Protein AF-A0AAD8DW01-F1 (afdb_monomer_lite)

Radius of gyration: 26.6 Å; chains: 1; bounding box: 49×38×77 Å

Secondary structure (DSSP, 8-state):
-B-GGG--HHHHHHHHHHS-HHHHTSSSS-HHHHHHHHHHHHHHHHHHHS-B-SS-TT--S-TT--HHHHHHHHHHHHHHHHHHHHHHHTTTSS--

Foldseek 3Di:
DWDVVQFPVVVLVVCVVPDPLCVFLVPDPDPVSSVVRVVVSVVVSCVPGIDDDPADDPDDRDPPCDPVVVVVVVVVVVVVVVVVVVVVVVPPPPDD

Sequence (96 aa):
MWRYKLADWDEMRHFFASYPWQQVCFSSKDPSSCAEAVSDVVRQAMEYYIPYSDVPIGGSARPWFNADCAEAEKHKHSAFLTWVDARDRKAPDLSS

pLDDT: mean 86.36, std 14.22, range [38.88, 97.94]

Structure (mmCIF, N/CA/C/O backbone):
data_AF-A0AAD8DW01-F1
#
_entry.id   AF-A0AAD8DW01-F1
#
loop_
_atom_site.group_PDB
_atom_site.id
_atom_site.type_symbol
_atom_site.label_atom_id
_atom_site.label_alt_id
_atom_site.label_comp_id
_atom_site.label_asym_id
_atom_site.label_entity_id
_atom_site.label_seq_id
_atom_site.pdbx_PDB_ins_code
_atom_site.Cartn_x
_atom_site.Cartn_y
_atom_site.Cartn_z
_atom_site.occupancy
_atom_site.B_iso_or_equiv
_atom_site.auth_seq_id
_atom_site.auth_comp_id
_atom_site.auth_asym_id
_atom_site.auth_atom_id
_atom_site.pdbx_PDB_model_num
ATOM 1 N N . MET A 1 1 ? 12.441 -2.415 -1.532 1.00 80.88 1 MET A N 1
ATOM 2 C CA . MET A 1 1 ? 11.935 -1.022 -1.457 1.00 80.88 1 MET A CA 1
ATOM 3 C C . MET A 1 1 ? 10.525 -0.956 -2.036 1.00 80.88 1 MET A C 1
ATOM 5 O O . MET A 1 1 ? 10.314 -1.444 -3.143 1.00 80.88 1 MET A O 1
ATOM 9 N N . TRP A 1 2 ? 9.584 -0.357 -1.300 1.00 84.94 2 TRP A N 1
ATOM 10 C CA . TRP A 1 2 ? 8.194 -0.163 -1.734 1.00 84.94 2 TRP A CA 1
ATOM 11 C C . TRP A 1 2 ? 8.091 0.829 -2.898 1.00 84.94 2 TRP A C 1
ATOM 13 O O . TRP A 1 2 ? 8.733 1.883 -2.893 1.00 84.94 2 TRP A O 1
ATOM 23 N N . ARG A 1 3 ? 7.289 0.495 -3.911 1.00 86.19 3 ARG A N 1
ATOM 24 C CA . ARG A 1 3 ? 7.117 1.275 -5.144 1.00 86.19 3 ARG A CA 1
ATOM 25 C C . ARG A 1 3 ? 5.787 2.032 -5.130 1.00 86.19 3 ARG A C 1
ATOM 27 O O . ARG A 1 3 ? 4.909 1.762 -5.935 1.00 86.19 3 ARG A O 1
ATOM 34 N N . TYR A 1 4 ? 5.670 3.042 -4.269 1.00 85.19 4 TYR A N 1
ATOM 35 C CA . TYR A 1 4 ? 4.433 3.824 -4.071 1.00 85.19 4 TYR A CA 1
ATOM 36 C C . TYR A 1 4 ? 3.820 4.438 -5.344 1.00 85.19 4 TYR A C 1
ATOM 38 O O . TYR A 1 4 ? 2.610 4.613 -5.419 1.00 85.19 4 TYR A O 1
ATOM 46 N N . LYS A 1 5 ? 4.634 4.761 -6.360 1.00 87.31 5 LYS A N 1
ATOM 47 C CA . LYS A 1 5 ? 4.139 5.280 -7.652 1.00 87.31 5 LYS A CA 1
ATOM 48 C C . LYS A 1 5 ? 3.447 4.224 -8.522 1.00 87.31 5 LYS A C 1
ATOM 50 O O . LYS A 1 5 ? 2.764 4.593 -9.465 1.00 87.31 5 LYS A O 1
ATOM 55 N N . LEU A 1 6 ? 3.685 2.945 -8.242 1.00 89.56 6 LEU A N 1
ATOM 56 C CA . LEU A 1 6 ? 3.095 1.800 -8.939 1.00 89.56 6 LEU A CA 1
ATOM 57 C C . LEU A 1 6 ? 2.023 1.111 -8.090 1.00 89.56 6 LEU A C 1
ATOM 59 O O . LEU A 1 6 ? 1.557 0.042 -8.463 1.00 89.56 6 LEU A O 1
ATOM 63 N N . ALA A 1 7 ? 1.700 1.673 -6.925 1.00 93.94 7 ALA A N 1
ATOM 64 C CA . ALA A 1 7 ? 0.684 1.110 -6.061 1.00 93.94 7 ALA A CA 1
ATOM 65 C C . ALA A 1 7 ? -0.705 1.308 -6.667 1.00 93.94 7 ALA A C 1
ATOM 67 O O . ALA A 1 7 ? -1.006 2.374 -7.216 1.00 93.94 7 ALA A O 1
ATOM 68 N N . ASP A 1 8 ? -1.545 0.292 -6.512 1.00 95.12 8 ASP A N 1
ATOM 69 C CA . ASP A 1 8 ? -2.959 0.369 -6.849 1.00 95.12 8 ASP A CA 1
ATOM 70 C C . ASP A 1 8 ? -3.724 1.009 -5.686 1.00 95.12 8 ASP A C 1
ATOM 72 O O . ASP A 1 8 ? -4.308 0.351 -4.821 1.00 95.12 8 ASP A O 1
ATOM 76 N N . TRP A 1 9 ? -3.645 2.337 -5.620 1.00 95.31 9 TRP A N 1
ATOM 77 C CA . TRP A 1 9 ? -4.299 3.110 -4.567 1.00 95.31 9 TRP A CA 1
ATOM 78 C C . TRP A 1 9 ? -5.820 3.049 -4.648 1.00 95.31 9 TRP A C 1
ATOM 80 O O . TRP A 1 9 ? -6.488 3.244 -3.632 1.00 95.31 9 TRP A O 1
ATOM 90 N N . ASP A 1 10 ? -6.376 2.812 -5.831 1.00 96.75 10 ASP A N 1
ATOM 91 C CA . ASP A 1 10 ? -7.818 2.774 -6.019 1.00 96.75 10 ASP A CA 1
ATOM 92 C C . ASP A 1 10 ? -8.374 1.477 -5.443 1.00 96.75 10 ASP A C 1
ATOM 94 O O . ASP A 1 10 ? -9.263 1.535 -4.592 1.00 96.75 10 ASP A O 1
ATOM 98 N N . GLU A 1 11 ? -7.799 0.325 -5.783 1.00 96.69 11 GLU A N 1
ATOM 99 C CA . GLU A 1 11 ? -8.199 -0.954 -5.187 1.00 96.69 11 GLU A CA 1
ATOM 100 C C . GLU A 1 11 ? -7.905 -1.015 -3.685 1.00 96.69 11 GLU A C 1
ATOM 102 O O . GLU A 1 11 ? -8.748 -1.476 -2.916 1.00 96.69 11 GLU A O 1
ATOM 107 N N . MET A 1 12 ? -6.787 -0.448 -3.217 1.00 97.06 12 MET A N 1
ATOM 108 C CA . MET A 1 12 ? -6.505 -0.355 -1.778 1.00 97.06 12 MET A CA 1
ATOM 109 C C . MET A 1 12 ? -7.577 0.456 -1.029 1.00 97.06 12 MET A C 1
ATOM 111 O O . MET A 1 12 ? -7.982 0.091 0.078 1.00 97.06 12 MET A O 1
ATOM 115 N N . ARG A 1 13 ? -8.089 1.544 -1.628 1.00 97.12 13 ARG A N 1
ATOM 116 C CA . ARG A 1 13 ? -9.207 2.317 -1.057 1.00 97.12 13 ARG A CA 1
ATOM 117 C C . ARG A 1 13 ? -10.512 1.523 -1.066 1.00 97.12 13 ARG A C 1
ATOM 119 O O . ARG A 1 13 ? -11.232 1.570 -0.069 1.00 97.12 13 ARG A O 1
ATOM 126 N N . HIS A 1 14 ? -10.818 0.795 -2.142 1.00 97.94 14 HIS A N 1
ATOM 127 C CA . HIS A 1 14 ? -12.010 -0.060 -2.207 1.00 97.94 14 HIS A CA 1
ATOM 128 C C . HIS A 1 14 ? -11.955 -1.198 -1.182 1.00 97.94 14 HIS A C 1
ATOM 130 O O . HIS A 1 14 ? -12.955 -1.475 -0.512 1.00 97.94 14 HIS A O 1
ATOM 136 N N . PHE A 1 15 ? -10.782 -1.803 -0.995 1.00 97.44 15 PHE A N 1
ATOM 137 C CA . PHE A 1 15 ? -10.534 -2.790 0.049 1.00 97.44 15 PHE A CA 1
ATOM 138 C C . PHE A 1 15 ? -10.875 -2.217 1.424 1.00 97.44 15 PHE A C 1
ATOM 140 O O . PHE A 1 15 ? -11.735 -2.756 2.114 1.00 97.44 15 PHE A O 1
ATOM 147 N N . PHE A 1 16 ? -10.297 -1.071 1.797 1.00 97.12 16 PHE A N 1
ATOM 148 C CA . PHE A 1 16 ? -10.590 -0.462 3.096 1.00 97.12 16 PHE A CA 1
ATOM 149 C C . PHE A 1 16 ? -12.054 -0.040 3.247 1.00 97.12 16 PHE A C 1
ATOM 151 O O . PHE A 1 16 ? -12.605 -0.166 4.336 1.00 97.12 16 PHE A O 1
ATOM 158 N N . ALA A 1 17 ? -12.706 0.440 2.188 1.00 97.38 17 ALA A N 1
ATOM 159 C CA . ALA A 1 17 ? -14.115 0.829 2.249 1.00 97.38 17 ALA A CA 1
ATOM 160 C C . ALA A 1 17 ? -15.062 -0.368 2.442 1.00 97.38 17 ALA A C 1
ATOM 162 O O . ALA A 1 17 ? -16.111 -0.224 3.067 1.00 97.38 17 ALA A O 1
ATOM 163 N N . SER A 1 18 ? -14.701 -1.537 1.910 1.00 97.00 18 SER A N 1
ATOM 164 C CA . SER A 1 18 ? -15.504 -2.763 2.012 1.00 97.00 18 SER A CA 1
ATOM 165 C C . SER A 1 18 ? -15.134 -3.649 3.205 1.00 97.00 18 SER A C 1
ATOM 167 O O . SER A 1 18 ? -15.872 -4.582 3.528 1.00 97.00 18 SER A O 1
ATOM 169 N N . TYR A 1 19 ? -14.014 -3.365 3.874 1.00 97.38 19 TYR A N 1
ATOM 170 C CA . TYR A 1 19 ? -13.511 -4.178 4.973 1.00 97.38 19 TYR A CA 1
ATOM 171 C C . TYR A 1 19 ? -14.434 -4.124 6.213 1.00 97.38 19 TYR A C 1
ATOM 173 O O . TYR A 1 19 ? -14.853 -3.038 6.627 1.00 97.38 19 TYR A O 1
ATOM 181 N N . PRO A 1 20 ? -14.736 -5.264 6.866 1.00 97.00 20 PRO A N 1
ATOM 182 C CA . PRO A 1 20 ? -15.617 -5.326 8.037 1.00 97.00 20 PRO A CA 1
ATOM 183 C C . PRO A 1 20 ? -14.902 -4.885 9.330 1.00 97.00 20 PRO A C 1
ATOM 185 O O . PRO A 1 20 ? -14.690 -5.671 10.259 1.00 97.00 20 PRO A O 1
ATOM 188 N N . TRP A 1 21 ? -14.523 -3.606 9.404 1.00 96.56 21 TRP A N 1
ATOM 189 C CA . TRP A 1 21 ? -13.732 -3.035 10.504 1.00 96.56 21 TRP A CA 1
ATOM 190 C C . TRP A 1 21 ? -14.324 -3.291 11.887 1.00 96.56 21 TRP A C 1
ATOM 192 O O . TRP A 1 21 ? -13.599 -3.652 12.811 1.00 96.56 21 TRP A O 1
ATOM 202 N N . GLN A 1 22 ? -15.641 -3.127 12.034 1.00 96.44 22 GLN A N 1
ATOM 203 C CA . GLN A 1 22 ? -16.307 -3.269 13.327 1.00 96.44 22 GLN A CA 1
ATOM 204 C C . GLN A 1 22 ? -16.167 -4.691 13.878 1.00 96.44 22 GLN A C 1
ATOM 206 O O . GLN A 1 22 ? -15.912 -4.880 15.064 1.00 96.44 22 GLN A O 1
ATOM 211 N N . GLN A 1 23 ? -16.333 -5.692 13.014 1.00 95.50 23 GLN A N 1
ATOM 212 C CA . GLN A 1 23 ? -16.323 -7.097 13.401 1.00 95.50 23 GLN A CA 1
ATOM 213 C C . GLN A 1 23 ? -14.904 -7.625 13.603 1.00 95.50 23 GLN A C 1
ATOM 215 O O . GLN A 1 23 ? -14.692 -8.466 14.473 1.00 95.50 23 GLN A O 1
ATOM 220 N N . VAL A 1 24 ? -13.942 -7.148 12.810 1.00 95.38 24 VAL A N 1
ATOM 221 C CA . VAL A 1 24 ? -12.574 -7.682 12.834 1.00 95.38 24 VAL A CA 1
ATOM 222 C C . VAL A 1 24 ? -11.659 -6.873 13.746 1.00 95.38 24 VAL A C 1
ATOM 224 O O . VAL A 1 24 ?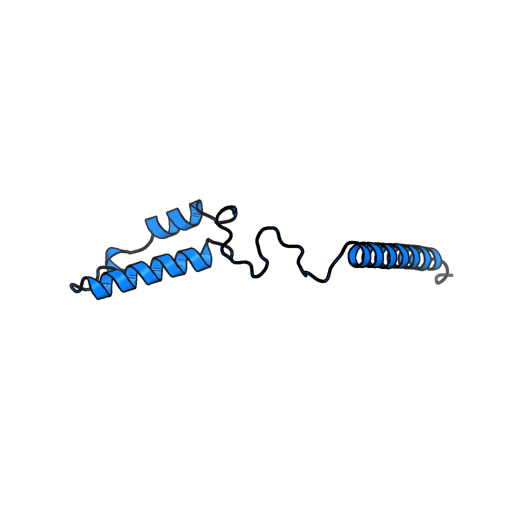 -10.985 -7.450 14.591 1.00 95.38 24 VAL A O 1
ATOM 227 N N . CYS A 1 25 ? -11.650 -5.547 13.615 1.00 96.62 25 CYS A N 1
ATOM 228 C CA . CYS A 1 25 ? -10.694 -4.687 14.313 1.00 96.62 25 CYS A CA 1
ATOM 229 C C . CYS A 1 25 ? -11.238 -4.089 15.615 1.00 96.62 25 CYS A C 1
ATOM 231 O O . CYS A 1 25 ? -10.447 -3.718 16.473 1.00 96.62 25 CYS A O 1
ATOM 233 N N . PHE A 1 26 ? -12.562 -4.000 15.782 1.00 95.25 26 PHE A N 1
ATOM 234 C CA . PHE A 1 26 ? -13.200 -3.364 16.948 1.00 95.25 26 PHE A CA 1
ATOM 235 C C . PHE A 1 26 ? -14.098 -4.316 17.753 1.00 95.25 26 PHE A C 1
ATOM 237 O O . PHE A 1 26 ? -15.042 -3.891 18.420 1.00 95.25 26 PHE A O 1
ATOM 244 N N . SER A 1 27 ? -13.805 -5.617 17.703 1.00 92.31 27 SER A N 1
ATOM 245 C CA . SER A 1 27 ? -14.507 -6.637 18.492 1.00 92.31 27 SER A CA 1
ATOM 246 C C . SER A 1 27 ? -14.082 -6.660 19.967 1.00 92.31 27 SER A C 1
ATOM 248 O O . SER A 1 27 ? -14.864 -7.072 20.826 1.00 92.31 27 SER A O 1
ATOM 250 N N . SER A 1 28 ? -12.867 -6.194 20.276 1.00 93.19 28 SER A N 1
ATOM 251 C CA . SER A 1 28 ? -12.344 -6.072 21.639 1.00 93.19 28 SER A CA 1
ATOM 252 C C . SER A 1 28 ? -12.663 -4.705 22.252 1.00 93.19 28 SER A C 1
ATOM 254 O O . SER A 1 28 ? -12.790 -3.698 21.560 1.00 93.19 28 SER A O 1
ATOM 256 N N . LYS A 1 29 ? -12.759 -4.657 23.586 1.00 93.88 29 LYS A N 1
ATOM 257 C CA . LYS A 1 29 ? -12.801 -3.394 24.347 1.00 93.88 29 LYS A CA 1
ATOM 258 C C . LYS A 1 29 ? -11.408 -2.868 24.696 1.00 93.88 29 LYS A C 1
ATOM 260 O O . LYS A 1 29 ? -11.308 -1.746 25.182 1.00 93.88 29 LYS A O 1
ATOM 265 N N . ASP A 1 30 ? -10.366 -3.673 24.495 1.00 97.00 30 ASP A N 1
ATOM 266 C CA . ASP A 1 30 ? -8.983 -3.262 24.718 1.00 97.00 30 ASP A CA 1
ATOM 267 C C . ASP A 1 30 ? -8.458 -2.460 23.513 1.00 97.00 30 ASP A C 1
ATOM 269 O O . ASP A 1 30 ? -8.368 -3.011 22.411 1.00 97.00 30 ASP A O 1
ATOM 273 N N . PRO A 1 31 ? -8.078 -1.183 23.696 1.00 96.00 31 PRO A N 1
ATOM 274 C CA . PRO A 1 31 ? -7.577 -0.350 22.608 1.00 96.00 31 PRO A CA 1
ATOM 275 C C . PRO A 1 31 ? -6.289 -0.87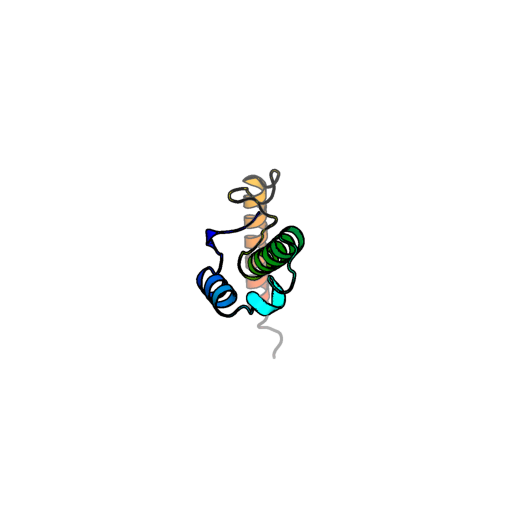3 21.968 1.00 96.00 31 PRO A C 1
ATOM 277 O O . PRO A 1 31 ? -6.099 -0.673 20.770 1.00 96.00 31 PRO A O 1
ATOM 280 N N . SER A 1 32 ? -5.418 -1.536 22.736 1.00 97.62 32 SER A N 1
ATOM 281 C CA . SER A 1 32 ? -4.140 -2.045 22.215 1.00 97.62 32 SER A CA 1
ATOM 282 C C . SER A 1 32 ? -4.381 -3.175 21.218 1.00 97.62 32 SER A C 1
ATOM 284 O O . SER A 1 32 ? -3.903 -3.111 20.089 1.00 97.62 32 SER A O 1
ATOM 286 N N . SER A 1 33 ? -5.231 -4.136 21.588 1.00 96.12 33 SER A N 1
ATOM 287 C CA . SER A 1 33 ? -5.671 -5.227 20.712 1.00 96.12 33 SER A CA 1
ATOM 288 C C . SER A 1 33 ? -6.329 -4.704 19.430 1.00 96.12 33 SER A C 1
ATOM 290 O O . SER A 1 33 ? -6.066 -5.205 18.338 1.00 96.12 33 SER A O 1
ATOM 292 N N . CYS A 1 34 ? -7.173 -3.671 19.536 1.00 97.31 34 CYS A N 1
ATOM 293 C CA . CYS A 1 34 ? -7.797 -3.055 18.363 1.00 97.31 34 CYS A CA 1
ATOM 294 C C . CYS A 1 34 ? -6.759 -2.380 17.451 1.00 97.31 34 CYS A C 1
ATOM 296 O O . CYS A 1 34 ? -6.839 -2.498 16.229 1.00 97.31 34 CYS A O 1
ATOM 298 N N . ALA A 1 35 ? -5.773 -1.686 18.025 1.00 97.19 35 ALA A N 1
ATOM 299 C CA . ALA A 1 35 ? -4.704 -1.044 17.263 1.00 97.19 35 ALA A CA 1
ATOM 300 C C . ALA A 1 35 ? -3.814 -2.064 16.536 1.00 97.19 35 ALA A C 1
ATOM 302 O O . ALA A 1 35 ? -3.445 -1.834 15.381 1.00 97.19 35 ALA A O 1
ATOM 303 N N . GLU A 1 36 ? -3.509 -3.199 17.170 1.00 97.88 36 GLU A N 1
ATOM 304 C CA . GLU A 1 36 ? -2.804 -4.315 16.530 1.00 97.88 36 GLU A CA 1
ATOM 305 C C . GLU A 1 36 ? -3.609 -4.863 15.347 1.00 97.88 36 GLU A C 1
ATOM 307 O O . GLU A 1 36 ? -3.092 -4.926 14.232 1.00 97.88 36 GLU A O 1
ATOM 312 N N . ALA A 1 37 ? -4.904 -5.131 15.544 1.00 97.56 37 ALA A N 1
ATOM 313 C CA . ALA A 1 37 ? -5.773 -5.627 14.482 1.00 97.56 37 ALA A CA 1
ATOM 314 C C . ALA A 1 37 ? -5.881 -4.651 13.295 1.00 97.56 37 ALA A C 1
ATOM 316 O O . ALA A 1 37 ? -5.860 -5.078 12.143 1.00 97.56 37 ALA A O 1
ATOM 317 N N . VAL A 1 38 ? -5.971 -3.338 13.539 1.00 97.75 38 VAL A N 1
ATOM 318 C CA . VAL A 1 38 ? -5.939 -2.330 12.460 1.00 97.75 38 VAL A CA 1
ATOM 319 C C . VAL A 1 38 ? -4.589 -2.341 11.741 1.00 97.75 38 VAL A C 1
ATOM 321 O O . VAL A 1 38 ? -4.549 -2.294 10.511 1.00 97.75 38 VAL A O 1
ATOM 324 N N . SER A 1 39 ? -3.487 -2.417 12.489 1.00 97.81 39 SER A N 1
ATOM 325 C CA . SER A 1 39 ? -2.132 -2.413 11.926 1.00 97.81 39 SER A CA 1
ATOM 326 C C . SER A 1 39 ? -1.896 -3.613 11.011 1.00 97.81 39 SER A C 1
ATOM 328 O O . SER A 1 39 ? -1.313 -3.456 9.937 1.00 97.81 39 SER A O 1
ATOM 330 N N . ASP A 1 40 ? -2.403 -4.787 11.385 1.00 97.81 40 ASP A N 1
ATOM 331 C CA . ASP A 1 40 ? -2.319 -5.993 10.562 1.00 97.81 40 ASP A CA 1
ATOM 332 C C . ASP A 1 40 ? -3.093 -5.864 9.250 1.00 97.81 40 ASP A C 1
ATOM 334 O O . ASP A 1 40 ? -2.573 -6.228 8.195 1.00 97.81 40 ASP A O 1
ATOM 338 N N . VAL A 1 41 ? -4.292 -5.281 9.283 1.00 97.81 41 VAL A N 1
ATOM 339 C CA . VAL A 1 41 ? -5.098 -5.054 8.072 1.00 97.81 41 VAL A CA 1
ATOM 340 C C . VAL A 1 41 ? -4.430 -4.043 7.146 1.00 97.81 41 VAL A C 1
ATOM 342 O O . VAL A 1 41 ? -4.372 -4.249 5.933 1.00 97.81 41 VAL A O 1
ATOM 345 N N . VAL A 1 42 ? -3.877 -2.962 7.701 1.00 96.94 42 VAL A N 1
ATOM 346 C CA . VAL A 1 42 ? -3.126 -1.973 6.916 1.00 96.94 42 VAL A CA 1
ATOM 347 C C . VAL A 1 42 ? -1.893 -2.616 6.285 1.00 96.94 42 VAL A C 1
ATOM 349 O O . VAL A 1 42 ? -1.656 -2.425 5.093 1.00 96.94 42 VAL A O 1
ATOM 352 N N . ARG A 1 43 ? -1.137 -3.415 7.043 1.00 95.88 43 ARG A N 1
ATOM 353 C CA . ARG A 1 43 ? 0.034 -4.138 6.533 1.00 95.88 43 ARG A CA 1
ATOM 354 C C . ARG A 1 43 ? -0.347 -5.112 5.420 1.00 95.88 43 ARG A C 1
ATOM 356 O O . ARG A 1 43 ? 0.303 -5.110 4.379 1.00 95.88 43 ARG A O 1
ATOM 363 N N . GLN A 1 44 ? -1.419 -5.880 5.597 1.00 95.94 44 GLN A N 1
ATOM 364 C CA . GLN A 1 44 ? -1.926 -6.795 4.577 1.00 95.94 44 GLN A CA 1
ATOM 365 C C . GLN A 1 44 ? -2.302 -6.052 3.287 1.00 95.94 44 GLN A C 1
ATOM 367 O O . GLN A 1 44 ? -1.923 -6.465 2.193 1.00 95.94 44 GLN A O 1
ATOM 372 N N . ALA A 1 45 ? -2.998 -4.920 3.398 1.00 96.19 45 ALA A N 1
ATOM 373 C CA . ALA A 1 45 ? -3.322 -4.095 2.241 1.00 96.19 45 ALA A CA 1
ATOM 374 C C . ALA A 1 45 ? -2.053 -3.558 1.555 1.00 96.19 45 ALA A C 1
ATOM 376 O O . ALA A 1 45 ? -1.950 -3.580 0.331 1.00 96.19 45 ALA A O 1
ATOM 377 N N . MET A 1 46 ? -1.049 -3.123 2.321 1.00 94.31 46 MET A N 1
ATOM 378 C CA . MET A 1 46 ? 0.234 -2.709 1.746 1.00 94.31 46 MET A CA 1
ATOM 379 C C . MET A 1 46 ? 0.903 -3.851 0.973 1.00 94.31 46 MET A C 1
ATOM 381 O O . MET A 1 46 ? 1.367 -3.627 -0.142 1.00 94.31 46 MET A O 1
ATOM 385 N N . GLU A 1 47 ? 0.920 -5.064 1.530 1.00 93.62 47 GLU A N 1
ATOM 386 C CA . GLU A 1 47 ? 1.489 -6.258 0.892 1.00 93.62 47 GLU A CA 1
ATOM 387 C C . GLU A 1 47 ? 0.779 -6.621 -0.425 1.00 93.62 47 GLU A C 1
ATOM 389 O O . GLU A 1 47 ? 1.444 -7.047 -1.369 1.00 93.62 47 GLU A O 1
ATOM 394 N N . TYR A 1 48 ? -0.539 -6.416 -0.523 1.00 95.00 48 TYR A N 1
ATOM 395 C CA . TYR A 1 48 ? -1.298 -6.715 -1.743 1.00 95.00 48 TYR A CA 1
ATOM 396 C C . TYR A 1 48 ? -1.241 -5.616 -2.805 1.00 95.00 48 TYR A C 1
ATOM 398 O O . TYR A 1 48 ? -1.150 -5.925 -3.993 1.00 95.00 48 TYR A O 1
ATOM 406 N N . TYR A 1 49 ? -1.307 -4.347 -2.401 1.00 95.88 49 TYR A N 1
ATOM 407 C CA . TYR A 1 49 ? -1.555 -3.242 -3.332 1.00 95.88 49 TYR A CA 1
ATOM 408 C C . TYR A 1 49 ? -0.328 -2.371 -3.610 1.00 95.88 49 TYR A C 1
ATOM 410 O O . TYR A 1 49 ? -0.345 -1.575 -4.549 1.00 95.88 49 TYR A O 1
ATOM 418 N N . ILE A 1 50 ? 0.755 -2.509 -2.838 1.00 94.19 50 ILE A N 1
ATOM 419 C CA . ILE A 1 50 ? 1.994 -1.751 -3.042 1.00 94.19 50 ILE A CA 1
ATOM 420 C C . ILE A 1 50 ? 3.102 -2.717 -3.480 1.00 94.19 50 ILE A C 1
ATOM 422 O O . ILE A 1 50 ? 3.609 -3.488 -2.671 1.00 94.19 50 ILE A O 1
ATOM 426 N N . PRO A 1 51 ? 3.570 -2.655 -4.738 1.00 89.50 51 PRO A N 1
ATOM 427 C CA . PRO A 1 51 ? 4.644 -3.529 -5.187 1.00 89.50 51 PRO A CA 1
ATOM 428 C C . PRO A 1 51 ? 5.946 -3.301 -4.408 1.00 89.50 51 PRO A C 1
ATOM 430 O O . PRO A 1 51 ? 6.385 -2.161 -4.201 1.00 89.50 51 PRO A O 1
ATOM 433 N N . TYR A 1 52 ? 6.612 -4.392 -4.037 1.00 86.19 52 TYR A N 1
ATOM 434 C CA . TYR A 1 52 ? 7.952 -4.376 -3.457 1.00 86.19 52 TYR A CA 1
ATOM 435 C C . TYR A 1 52 ? 8.992 -4.805 -4.498 1.00 86.19 52 TYR A C 1
ATOM 437 O O . TYR A 1 52 ? 8.764 -5.711 -5.291 1.00 86.19 52 TYR A O 1
ATOM 445 N N . SER A 1 53 ? 10.151 -4.146 -4.507 1.00 79.56 53 SER A N 1
ATOM 446 C CA . SER A 1 53 ? 11.276 -4.497 -5.383 1.00 79.56 53 SER A CA 1
ATOM 447 C C . SER A 1 53 ? 12.578 -4.537 -4.598 1.00 79.56 53 SER A C 1
ATOM 449 O O . SER A 1 53 ? 12.929 -3.541 -3.962 1.00 79.56 53 SER A O 1
ATOM 451 N N . ASP A 1 54 ? 13.343 -5.617 -4.738 1.00 74.75 54 ASP A N 1
ATOM 452 C CA . ASP A 1 54 ? 14.696 -5.754 -4.172 1.00 74.75 54 ASP A CA 1
ATOM 453 C C . ASP A 1 54 ? 15.727 -4.851 -4.858 1.00 74.75 54 ASP A C 1
ATOM 455 O O . ASP A 1 54 ? 16.746 -4.489 -4.277 1.00 74.75 54 ASP A O 1
ATOM 459 N N . VAL A 1 55 ? 15.439 -4.418 -6.087 1.00 68.44 55 VAL A N 1
ATOM 460 C CA . VAL A 1 55 ? 16.288 -3.471 -6.813 1.00 68.44 55 VAL A CA 1
ATOM 461 C C . VAL A 1 55 ? 16.053 -2.052 -6.269 1.00 68.44 55 VAL A C 1
ATOM 463 O O . VAL A 1 55 ? 14.890 -1.643 -6.153 1.00 68.44 55 VAL A O 1
ATOM 466 N N . PRO A 1 56 ? 17.099 -1.268 -5.948 1.00 59.97 56 PRO A N 1
ATOM 467 C CA . PRO A 1 56 ? 16.962 0.141 -5.571 1.00 59.97 56 PRO A CA 1
ATOM 468 C C . PRO A 1 56 ? 16.336 0.994 -6.689 1.00 59.97 56 PRO A C 1
ATOM 470 O O . PRO A 1 56 ? 16.516 0.722 -7.878 1.00 59.97 56 PRO A O 1
ATOM 473 N N . ILE A 1 57 ? 15.604 2.058 -6.334 1.00 56.75 57 ILE A N 1
ATOM 474 C CA . ILE A 1 57 ? 15.159 3.071 -7.307 1.00 56.75 57 ILE A CA 1
ATOM 475 C C . ILE A 1 57 ? 16.404 3.832 -7.792 1.00 56.75 57 ILE A C 1
ATOM 477 O O . ILE A 1 57 ? 17.011 4.563 -7.019 1.00 56.75 57 ILE A O 1
ATOM 481 N N . GLY A 1 58 ? 16.780 3.656 -9.063 1.00 62.00 58 GLY A N 1
ATOM 482 C CA . GLY A 1 58 ? 17.846 4.433 -9.716 1.00 62.00 58 GLY A CA 1
ATOM 483 C C . GLY A 1 58 ? 19.252 3.821 -9.701 1.00 62.00 58 GLY A C 1
ATOM 484 O O . GLY A 1 58 ? 20.186 4.465 -10.166 1.00 62.00 58 GLY A O 1
A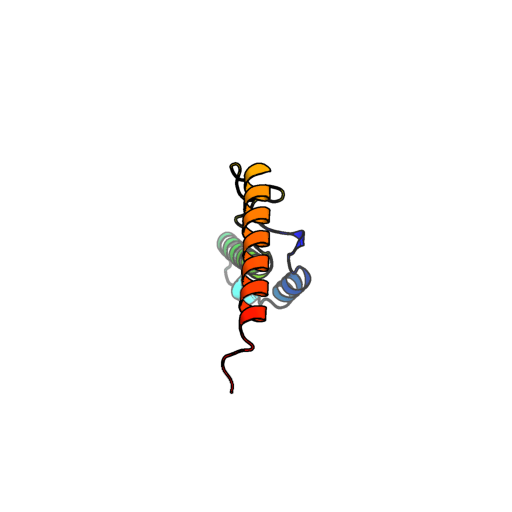TOM 485 N N . GLY A 1 59 ? 19.432 2.594 -9.211 1.00 52.28 59 GLY A N 1
ATOM 486 C CA . GLY A 1 59 ? 20.730 1.919 -9.254 1.00 52.28 59 GLY A CA 1
ATOM 487 C C . GLY A 1 59 ? 20.816 0.965 -10.435 1.00 52.28 59 GLY A C 1
ATOM 488 O O . GLY A 1 59 ? 19.989 0.059 -10.531 1.00 52.28 59 GLY A O 1
ATOM 489 N N . SER A 1 60 ? 21.829 1.137 -11.297 1.00 56.62 60 SER A N 1
ATOM 490 C CA . SER A 1 60 ? 22.357 0.051 -12.135 1.00 56.62 60 SER A CA 1
ATOM 491 C C . SER A 1 60 ? 22.313 -1.239 -11.323 1.00 56.62 60 SER A C 1
ATOM 493 O O . SER A 1 60 ? 22.766 -1.255 -10.176 1.00 56.62 60 SER A O 1
ATOM 495 N N . ALA A 1 61 ? 21.727 -2.294 -11.890 1.00 60.72 61 ALA A N 1
ATOM 496 C CA . ALA A 1 61 ? 21.411 -3.511 -11.157 1.00 60.72 61 ALA A CA 1
ATOM 497 C C . ALA A 1 61 ? 22.627 -4.122 -10.445 1.00 60.72 61 ALA A C 1
ATOM 499 O O . ALA A 1 61 ? 22.438 -4.994 -9.604 1.00 60.72 61 ALA A O 1
ATOM 500 N N . ARG A 1 62 ? 23.867 -3.725 -10.766 1.00 65.75 62 ARG A N 1
ATOM 501 C CA . ARG A 1 62 ? 25.079 -4.234 -10.125 1.00 65.75 62 ARG A CA 1
ATOM 502 C C . ARG A 1 62 ? 26.182 -3.164 -10.194 1.00 65.75 62 ARG A C 1
ATOM 504 O O . ARG A 1 62 ? 26.465 -2.698 -11.294 1.00 65.75 62 ARG A O 1
ATOM 511 N N . PRO A 1 63 ? 26.859 -2.807 -9.086 1.00 66.19 63 PRO A N 1
ATOM 512 C CA . PRO A 1 63 ? 27.955 -1.826 -9.099 1.00 66.19 63 PRO A CA 1
ATOM 513 C C . PRO A 1 63 ? 29.124 -2.211 -10.016 1.00 66.19 63 PRO A C 1
ATOM 515 O O . PRO A 1 63 ? 29.844 -1.349 -10.505 1.00 66.19 63 PRO A O 1
ATOM 518 N N . TRP A 1 64 ? 29.303 -3.511 -10.252 1.00 73.00 64 TRP A N 1
ATOM 519 C CA . TRP A 1 64 ? 30.318 -4.054 -11.152 1.00 73.00 64 TRP A CA 1
ATOM 520 C C . TRP A 1 64 ? 29.898 -4.043 -12.626 1.00 73.00 64 TRP A C 1
ATOM 522 O O . TRP A 1 64 ? 30.739 -4.246 -13.495 1.00 73.00 64 TRP A O 1
ATOM 532 N N . PHE A 1 65 ? 28.611 -3.834 -12.922 1.00 75.06 65 PHE A N 1
ATOM 533 C CA . PHE A 1 65 ? 28.100 -3.795 -14.288 1.00 75.06 65 PHE A CA 1
ATOM 534 C C . PHE A 1 65 ? 28.295 -2.385 -14.843 1.00 75.06 65 PHE A C 1
ATOM 536 O O . PHE A 1 65 ? 27.439 -1.505 -14.718 1.00 75.06 65 PHE A O 1
ATOM 543 N N . ASN A 1 66 ? 29.494 -2.172 -15.375 1.00 80.62 66 ASN A N 1
ATOM 544 C CA . ASN A 1 66 ? 29.948 -0.918 -15.955 1.00 80.62 66 ASN A CA 1
ATOM 545 C C . ASN A 1 66 ? 29.656 -0.856 -17.470 1.00 80.62 66 ASN A C 1
ATOM 547 O O . ASN A 1 66 ? 29.055 -1.766 -18.048 1.00 80.62 66 ASN A O 1
ATOM 551 N N . ALA A 1 67 ? 30.068 0.239 -18.116 1.00 82.50 67 ALA A N 1
ATOM 552 C CA . ALA A 1 67 ? 29.885 0.433 -19.554 1.00 82.50 67 ALA A CA 1
ATOM 553 C C . ALA A 1 67 ? 30.523 -0.695 -20.385 1.00 82.50 67 ALA A C 1
ATOM 555 O O . ALA A 1 67 ? 29.898 -1.165 -21.333 1.00 82.50 67 ALA A O 1
ATOM 556 N N . ASP A 1 68 ? 31.692 -1.190 -19.971 1.00 86.81 68 ASP A N 1
ATOM 557 C CA . ASP A 1 68 ? 32.399 -2.280 -20.653 1.00 86.81 68 ASP A CA 1
ATOM 558 C C . ASP A 1 68 ? 31.596 -3.588 -20.603 1.00 86.81 68 ASP A C 1
ATOM 560 O O . ASP A 1 68 ? 31.482 -4.298 -21.602 1.00 86.81 68 ASP A O 1
ATOM 564 N N . CYS A 1 69 ? 30.974 -3.892 -19.457 1.00 83.56 69 CYS A N 1
ATOM 565 C CA . CYS A 1 69 ? 30.077 -5.040 -19.320 1.00 83.56 69 CYS A CA 1
ATOM 566 C C . CYS A 1 69 ? 28.858 -4.914 -20.247 1.00 83.56 69 CYS A C 1
ATOM 568 O O . CYS A 1 69 ? 28.479 -5.882 -20.908 1.00 83.56 69 CYS A O 1
ATOM 570 N N . ALA A 1 70 ? 28.267 -3.718 -20.330 1.00 84.88 70 ALA A N 1
ATOM 571 C CA . ALA A 1 70 ? 27.133 -3.455 -21.212 1.00 84.88 70 ALA A CA 1
ATOM 572 C C . ALA A 1 70 ? 27.513 -3.564 -22.701 1.00 84.88 70 ALA A C 1
ATOM 574 O O . ALA A 1 70 ? 26.728 -4.059 -23.512 1.00 84.88 70 ALA A O 1
ATOM 575 N N . GLU A 1 71 ? 28.710 -3.116 -23.078 1.00 90.38 71 GLU A N 1
ATOM 576 C CA . GLU A 1 71 ? 29.233 -3.235 -24.440 1.00 90.38 71 GLU A CA 1
ATOM 577 C C . GLU A 1 71 ? 29.532 -4.694 -24.806 1.00 90.38 71 GLU A C 1
ATOM 579 O O . GLU A 1 71 ? 29.118 -5.166 -25.868 1.00 90.38 71 GLU A O 1
ATOM 584 N N . ALA A 1 72 ? 30.148 -5.449 -23.895 1.00 91.06 72 ALA A N 1
ATOM 585 C CA . ALA A 1 72 ? 30.390 -6.876 -24.075 1.00 91.06 72 ALA A CA 1
ATOM 586 C C . ALA A 1 72 ? 29.082 -7.664 -24.274 1.00 91.06 72 ALA A C 1
ATOM 588 O O . ALA A 1 72 ? 29.008 -8.528 -25.154 1.00 91.06 72 ALA A O 1
ATOM 589 N N . GLU A 1 73 ? 28.025 -7.349 -23.517 1.00 89.94 73 GLU A N 1
ATOM 590 C CA . GLU A 1 73 ? 26.705 -7.960 -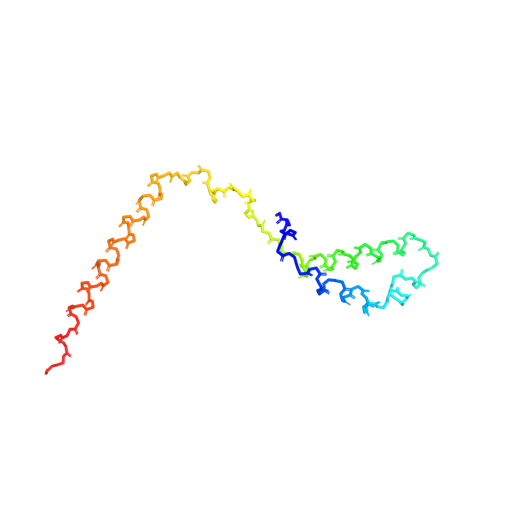23.716 1.00 89.94 73 GLU A CA 1
ATOM 591 C C . GLU A 1 73 ? 26.099 -7.617 -25.082 1.00 89.94 73 GLU A C 1
ATOM 593 O O . GLU A 1 73 ? 25.570 -8.510 -25.752 1.00 89.94 73 GLU A O 1
ATOM 598 N N . LYS A 1 74 ? 26.226 -6.366 -25.543 1.00 92.19 74 LYS A N 1
ATOM 599 C CA . LYS A 1 74 ? 25.779 -5.962 -26.888 1.00 92.19 74 LYS A CA 1
ATOM 600 C C . LYS A 1 74 ? 26.524 -6.718 -27.984 1.00 92.19 74 LYS A C 1
ATOM 602 O O . LYS A 1 74 ? 25.889 -7.213 -28.915 1.00 92.19 74 LYS A O 1
ATOM 607 N N . HIS A 1 75 ? 27.845 -6.852 -27.869 1.00 94.38 75 HIS A N 1
ATOM 608 C CA . HIS A 1 75 ? 28.652 -7.607 -28.829 1.00 94.38 75 HIS A CA 1
ATOM 609 C C . HIS A 1 75 ? 28.260 -9.083 -28.861 1.00 94.38 75 HIS A C 1
ATOM 611 O O . HIS A 1 75 ? 28.018 -9.633 -29.937 1.00 94.38 75 HIS A O 1
ATOM 617 N N . LYS A 1 76 ? 28.105 -9.708 -27.688 1.00 94.81 76 LYS A N 1
ATOM 618 C CA . LYS A 1 76 ? 27.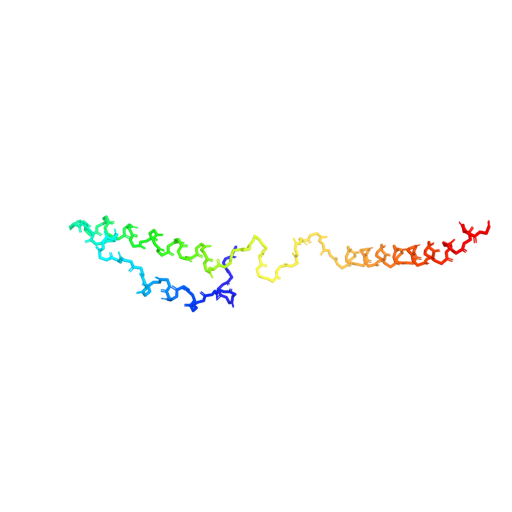618 -11.087 -27.576 1.00 94.81 76 LYS A CA 1
ATOM 619 C C . LYS A 1 76 ? 26.246 -11.251 -28.236 1.00 94.81 76 LYS A C 1
ATOM 621 O O . LYS A 1 76 ? 26.035 -12.213 -28.972 1.00 94.81 76 LYS A O 1
ATOM 626 N N . HIS A 1 77 ? 25.320 -10.328 -27.985 1.00 93.06 77 HIS A N 1
ATOM 627 C CA . HIS A 1 77 ? 23.974 -10.385 -28.549 1.00 93.06 77 HIS A CA 1
ATOM 628 C C . HIS A 1 77 ? 23.978 -10.215 -30.075 1.00 93.06 77 HIS A C 1
ATOM 630 O O . HIS A 1 77 ? 23.342 -10.997 -30.776 1.00 93.06 77 HIS A O 1
ATOM 636 N N . SER A 1 78 ? 24.753 -9.263 -30.600 1.00 94.62 78 SER A N 1
ATOM 637 C CA . SER A 1 78 ? 24.914 -9.048 -32.044 1.00 94.62 78 SER A CA 1
ATOM 638 C C . SER A 1 78 ? 25.487 -10.283 -32.753 1.00 94.62 78 SER A C 1
ATOM 640 O O . SER A 1 78 ? 24.952 -10.733 -33.770 1.00 94.62 78 SER A O 1
ATOM 642 N N . ALA A 1 79 ? 26.523 -10.900 -32.175 1.00 93.19 79 ALA A N 1
ATOM 643 C CA . ALA A 1 79 ? 27.104 -12.133 -32.702 1.00 93.19 79 ALA A CA 1
ATOM 644 C C . ALA A 1 79 ? 26.094 -13.293 -32.690 1.00 93.19 79 ALA A C 1
ATOM 646 O O . ALA A 1 79 ? 25.998 -14.039 -33.664 1.00 93.19 79 ALA A O 1
ATOM 647 N N . PHE A 1 80 ? 25.303 -13.416 -31.619 1.00 91.81 80 PHE A N 1
ATOM 648 C CA . PHE A 1 80 ? 24.241 -14.416 -31.533 1.00 91.81 80 PHE A CA 1
ATOM 649 C C . PHE A 1 80 ? 23.169 -14.214 -32.610 1.00 91.81 80 PHE A C 1
ATOM 651 O O . PHE A 1 80 ? 22.830 -15.170 -33.302 1.00 91.81 80 PHE A O 1
ATOM 658 N N . LEU A 1 81 ? 22.678 -12.987 -32.807 1.00 94.69 81 LEU A N 1
ATOM 65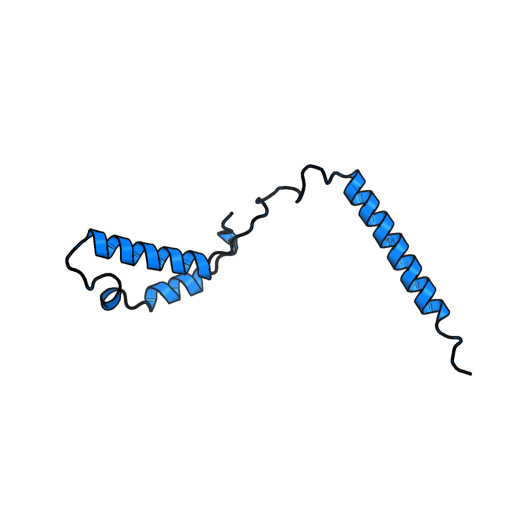9 C CA . LEU A 1 81 ? 21.699 -12.684 -33.857 1.00 94.69 81 LEU A CA 1
ATOM 660 C C . LEU A 1 81 ? 22.252 -12.986 -35.254 1.00 94.69 81 LEU A C 1
ATOM 662 O O . LEU A 1 81 ? 21.559 -13.584 -36.072 1.00 94.69 81 LEU A O 1
ATOM 666 N N . THR A 1 82 ? 23.517 -12.641 -35.499 1.00 92.94 82 THR A N 1
ATOM 667 C CA . THR A 1 82 ? 24.207 -12.957 -36.759 1.00 92.94 82 THR A CA 1
ATOM 668 C C . THR A 1 82 ? 24.290 -14.469 -36.984 1.00 92.94 82 THR A C 1
ATOM 670 O O . THR A 1 82 ? 24.059 -14.951 -38.091 1.00 92.94 82 THR A O 1
ATOM 673 N N . TRP A 1 83 ? 24.588 -15.239 -35.935 1.00 90.88 83 TRP A N 1
ATOM 674 C CA . TRP A 1 83 ? 24.613 -16.698 -36.007 1.00 90.88 83 TRP A CA 1
ATOM 675 C C . TRP A 1 83 ? 23.223 -17.299 -36.256 1.00 90.88 83 TRP A C 1
ATOM 677 O O . TRP A 1 83 ? 23.108 -18.206 -37.079 1.00 90.88 83 TRP A O 1
ATOM 687 N N . VAL A 1 84 ? 22.176 -16.795 -35.589 1.00 92.69 84 VAL A N 1
ATOM 688 C CA . VAL A 1 84 ? 20.787 -17.242 -35.801 1.00 92.69 84 VAL A CA 1
ATOM 689 C C . VAL A 1 84 ? 20.362 -17.001 -37.249 1.00 92.69 84 VAL A C 1
ATOM 691 O O . VAL A 1 84 ? 19.943 -17.943 -37.914 1.00 92.69 84 VAL A O 1
ATOM 694 N N . ASP A 1 85 ? 20.555 -15.789 -37.772 1.00 91.19 85 ASP A N 1
ATOM 695 C CA . ASP A 1 85 ? 20.225 -15.448 -39.162 1.00 91.19 85 ASP A CA 1
ATOM 696 C C . ASP A 1 85 ? 21.008 -16.314 -40.166 1.00 91.19 85 ASP A C 1
ATOM 698 O O . ASP A 1 85 ? 20.436 -16.856 -41.112 1.00 91.19 85 ASP A O 1
ATOM 702 N N . ALA A 1 86 ? 22.304 -16.545 -39.930 1.00 86.19 86 ALA A N 1
ATOM 703 C CA . ALA A 1 86 ? 23.107 -17.432 -40.771 1.00 86.19 86 ALA A CA 1
ATOM 704 C C . ALA A 1 86 ? 22.638 -18.897 -40.721 1.00 86.19 86 ALA A C 1
ATOM 706 O O . ALA A 1 86 ? 22.681 -19.591 -41.740 1.00 86.19 86 ALA A O 1
ATOM 707 N N . ARG A 1 87 ? 22.205 -19.386 -39.554 1.00 82.50 87 ARG A N 1
ATOM 708 C CA . ARG A 1 87 ? 21.652 -20.736 -39.389 1.00 82.50 87 ARG A CA 1
ATOM 709 C C . ARG A 1 87 ? 20.334 -20.876 -40.142 1.00 82.50 87 ARG A C 1
ATOM 711 O O . ARG A 1 87 ? 20.162 -21.844 -40.876 1.00 82.50 87 ARG A O 1
ATOM 718 N N . ASP A 1 88 ? 19.445 -19.904 -39.997 1.00 83.25 88 ASP A N 1
ATOM 719 C CA . ASP A 1 88 ? 18.117 -19.942 -40.604 1.00 83.25 88 ASP A CA 1
ATOM 720 C C . ASP A 1 88 ? 18.213 -19.824 -42.141 1.00 83.25 88 ASP A C 1
ATOM 722 O O . ASP A 1 88 ? 17.515 -20.532 -42.864 1.00 83.25 88 ASP A O 1
ATOM 726 N N . ARG A 1 89 ? 19.174 -19.049 -42.668 1.00 77.69 89 ARG A N 1
ATOM 727 C CA . ARG A 1 89 ? 19.489 -18.994 -44.113 1.00 77.69 89 ARG A CA 1
ATOM 728 C C . ARG A 1 89 ? 20.130 -20.264 -44.675 1.00 77.69 89 ARG A C 1
ATOM 730 O O . ARG A 1 89 ? 20.044 -20.492 -45.877 1.00 77.69 89 ARG A O 1
ATOM 737 N N . LYS A 1 90 ? 20.793 -21.075 -43.844 1.00 66.19 90 LYS A N 1
ATOM 738 C CA . LYS A 1 90 ? 21.374 -22.376 -44.234 1.00 66.19 90 LYS A CA 1
ATOM 739 C C . LYS A 1 90 ? 20.379 -23.537 -44.146 1.00 66.19 90 LYS A C 1
ATOM 741 O O . LYS A 1 90 ? 20.712 -24.637 -44.574 1.00 66.19 90 LYS A O 1
ATOM 746 N N . ALA A 1 91 ? 19.170 -23.303 -43.639 1.00 59.25 91 ALA A N 1
ATOM 747 C CA . ALA A 1 91 ? 18.128 -24.315 -43.526 1.00 59.25 91 ALA A CA 1
ATOM 748 C C . ALA A 1 91 ? 17.297 -24.654 -44.799 1.00 59.25 91 ALA A C 1
ATOM 750 O O . ALA A 1 91 ? 16.434 -25.519 -44.659 1.00 59.25 91 ALA A O 1
ATOM 751 N N . PRO A 1 92 ? 17.478 -24.083 -46.020 1.00 55.25 92 PRO A N 1
ATOM 752 C CA . PRO A 1 92 ? 16.613 -24.434 -47.150 1.00 55.25 92 PRO A CA 1
ATOM 753 C C . PRO A 1 92 ? 17.063 -25.660 -47.972 1.00 55.25 92 PRO A C 1
ATOM 755 O O . PRO A 1 92 ? 16.438 -25.927 -48.990 1.00 55.25 92 PRO A O 1
ATOM 758 N N . ASP A 1 93 ? 18.088 -26.423 -47.567 1.00 55.69 93 ASP A N 1
ATOM 759 C CA . ASP A 1 93 ? 18.609 -27.565 -48.357 1.00 55.69 93 ASP A CA 1
ATOM 760 C C . ASP A 1 93 ? 18.491 -28.938 -47.656 1.00 55.69 93 ASP A C 1
ATOM 762 O O . ASP A 1 93 ? 19.388 -29.773 -47.703 1.00 55.69 93 ASP A O 1
ATOM 766 N N . LEU A 1 94 ? 17.385 -29.184 -46.946 1.00 55.91 94 LEU A N 1
ATOM 767 C CA . LEU A 1 94 ? 17.050 -30.526 -46.428 1.00 55.91 94 LEU A CA 1
ATOM 768 C C . LEU A 1 94 ? 15.667 -31.013 -46.884 1.00 55.91 94 LEU A C 1
ATOM 770 O O . LEU A 1 94 ? 15.024 -31.820 -46.213 1.00 55.91 94 LEU A O 1
ATOM 774 N N . SER A 1 95 ? 15.213 -30.553 -48.049 1.00 48.06 95 SER A N 1
ATOM 775 C CA . SER A 1 95 ? 14.063 -31.146 -48.733 1.00 48.06 95 SER A CA 1
ATOM 776 C C . SER A 1 95 ? 14.253 -31.125 -50.250 1.00 48.06 95 SER A C 1
ATOM 778 O O . SER A 1 95 ? 13.839 -30.186 -50.934 1.00 48.06 95 SER A O 1
ATOM 780 N N . SER A 1 96 ? 14.867 -32.176 -50.780 1.00 38.88 96 SER A N 1
ATOM 781 C CA . SER A 1 96 ? 14.617 -32.692 -52.130 1.00 38.88 96 SER A CA 1
ATOM 782 C C . SER A 1 96 ? 14.754 -34.205 -52.110 1.00 38.88 96 SER A C 1
ATOM 784 O O . SER A 1 96 ? 15.653 -34.695 -51.391 1.00 38.88 96 SER A O 1
#

Organism: Mythimna separata (NCBI:txid271217)